Protein AF-A0AA39KWY5-F1 (afdb_monomer)

Structure (mmCIF, N/CA/C/O backbone):
data_AF-A0AA39KWY5-F1
#
_entry.id   AF-A0AA39KWY5-F1
#
loop_
_atom_site.group_PDB
_atom_site.id
_atom_site.type_symbol
_atom_site.label_atom_id
_atom_site.label_alt_id
_atom_site.label_comp_id
_atom_site.label_asym_id
_atom_site.label_entity_id
_atom_site.label_seq_id
_atom_site.pdbx_PDB_ins_code
_atom_site.Cartn_x
_atom_site.Cartn_y
_atom_site.Cartn_z
_atom_site.occupancy
_atom_site.B_iso_or_equiv
_atom_site.auth_seq_id
_atom_site.auth_comp_id
_atom_site.auth_asym_id
_atom_site.auth_atom_id
_atom_site.pdbx_PDB_model_num
ATOM 1 N N . MET A 1 1 ? 16.652 8.331 -12.426 1.00 42.66 1 MET A N 1
ATOM 2 C CA . MET A 1 1 ? 16.107 7.180 -13.161 1.00 42.66 1 MET A CA 1
ATOM 3 C C . MET A 1 1 ? 14.773 6.827 -12.517 1.00 42.66 1 MET A C 1
ATOM 5 O O . MET A 1 1 ? 14.751 6.110 -11.535 1.00 42.66 1 MET A O 1
ATOM 9 N N . ARG A 1 2 ? 13.655 7.392 -12.999 1.00 40.81 2 ARG A N 1
ATOM 10 C CA . ARG A 1 2 ? 12.300 6.932 -12.617 1.00 40.81 2 ARG A CA 1
ATOM 11 C C . ARG A 1 2 ? 11.872 5.740 -13.497 1.00 40.81 2 ARG A C 1
ATOM 13 O O . ARG A 1 2 ? 10.698 5.604 -13.830 1.00 40.81 2 ARG A O 1
ATOM 20 N N . LYS A 1 3 ? 12.828 4.919 -13.952 1.00 53.56 3 LYS A N 1
ATOM 21 C CA . LYS A 1 3 ? 12.510 3.684 -14.678 1.00 53.56 3 LYS A CA 1
ATOM 22 C C . LYS A 1 3 ? 12.178 2.618 -13.634 1.00 53.56 3 LYS A C 1
ATOM 24 O O . LYS A 1 3 ? 12.760 2.603 -12.554 1.00 53.56 3 LYS A O 1
ATOM 29 N N . ARG A 1 4 ? 11.130 1.850 -13.917 1.00 61.56 4 ARG A N 1
ATOM 30 C CA . ARG A 1 4 ? 10.446 0.979 -12.960 1.00 61.56 4 ARG A CA 1
ATOM 31 C C . ARG A 1 4 ? 11.350 -0.203 -12.602 1.00 61.56 4 ARG A C 1
ATOM 33 O O . ARG A 1 4 ? 11.742 -0.960 -13.478 1.00 61.56 4 ARG A O 1
ATOM 40 N N . VAL A 1 5 ? 11.694 -0.284 -11.325 1.00 64.62 5 VAL A N 1
ATOM 41 C CA . VAL A 1 5 ? 12.581 -1.270 -10.700 1.00 64.62 5 VAL A CA 1
ATOM 42 C C . VAL A 1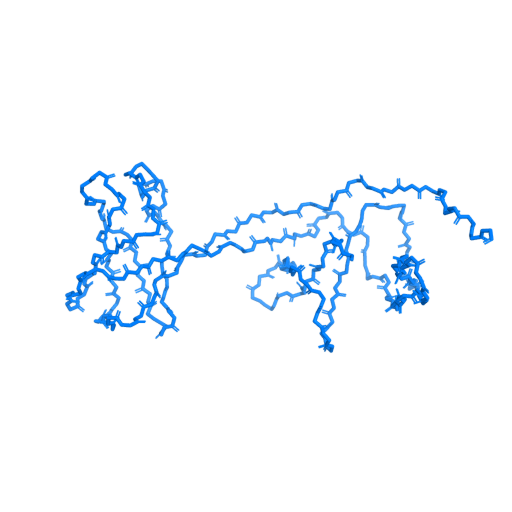 5 ? 11.687 -2.383 -10.151 1.00 64.62 5 VAL A C 1
ATOM 44 O O . VAL A 1 5 ? 10.671 -2.091 -9.517 1.00 64.62 5 VAL A O 1
ATOM 47 N N . PHE A 1 6 ? 12.006 -3.647 -10.419 1.00 73.88 6 PHE A N 1
ATOM 48 C CA . PHE A 1 6 ? 11.236 -4.787 -9.918 1.00 73.88 6 PHE A CA 1
ATOM 49 C C . PHE A 1 6 ? 12.093 -5.630 -8.979 1.00 73.88 6 PHE A C 1
ATOM 51 O O . PHE A 1 6 ? 13.305 -5.727 -9.143 1.00 73.88 6 PHE A O 1
ATOM 58 N N . LYS A 1 7 ? 11.460 -6.213 -7.970 1.00 63.53 7 LYS A N 1
ATOM 59 C CA . LYS A 1 7 ? 12.075 -7.170 -7.055 1.00 63.53 7 LYS A CA 1
ATOM 60 C C . LYS A 1 7 ? 11.341 -8.491 -7.173 1.00 63.53 7 LYS A C 1
ATOM 62 O O . LYS A 1 7 ? 10.115 -8.497 -7.276 1.00 63.53 7 LYS A O 1
ATOM 67 N N . GLU A 1 8 ? 12.083 -9.587 -7.152 1.00 61.94 8 GLU A N 1
ATOM 68 C CA . GLU A 1 8 ? 11.500 -10.904 -6.909 1.00 61.94 8 GLU A CA 1
ATOM 69 C C . GLU A 1 8 ? 10.831 -10.870 -5.527 1.00 61.94 8 GLU A C 1
ATOM 71 O O . GLU A 1 8 ? 11.375 -10.283 -4.589 1.00 61.94 8 GLU A O 1
ATOM 76 N N . SER A 1 9 ? 9.631 -11.428 -5.394 1.00 58.34 9 SER A N 1
ATOM 77 C CA . SER A 1 9 ? 9.007 -11.599 -4.082 1.00 58.34 9 SER A CA 1
ATOM 78 C C . SER A 1 9 ? 8.812 -13.072 -3.792 1.00 58.34 9 SER A C 1
ATOM 80 O O . SER A 1 9 ? 8.157 -13.750 -4.566 1.00 58.34 9 SER A O 1
ATOM 82 N N . GLU A 1 10 ? 9.297 -13.534 -2.642 1.00 55.72 10 GLU A N 1
ATOM 83 C CA . GLU A 1 10 ? 9.189 -14.937 -2.209 1.00 55.72 10 GLU A CA 1
ATOM 84 C C . GLU A 1 10 ? 7.739 -15.397 -1.980 1.00 55.72 10 GLU A C 1
ATOM 86 O O . GLU A 1 10 ? 7.440 -16.581 -2.030 1.00 55.72 10 GLU A O 1
ATOM 91 N N . HIS A 1 11 ? 6.826 -14.462 -1.703 1.00 54.53 11 HIS A N 1
ATOM 92 C CA . HIS A 1 11 ? 5.469 -14.773 -1.241 1.00 54.53 11 HIS A CA 1
ATOM 93 C C . HIS A 1 11 ? 4.402 -14.755 -2.343 1.00 54.53 11 HIS A C 1
ATOM 95 O O . HIS A 1 11 ? 3.259 -15.126 -2.087 1.00 54.53 11 HIS A O 1
ATOM 101 N N . ILE A 1 12 ? 4.720 -14.242 -3.533 1.00 62.09 12 ILE A N 1
ATOM 102 C CA . ILE A 1 12 ? 3.764 -14.094 -4.634 1.00 62.09 12 ILE A CA 1
ATOM 103 C C . ILE A 1 12 ? 4.444 -14.591 -5.899 1.00 62.09 12 ILE A C 1
ATOM 105 O O . ILE A 1 12 ? 5.555 -14.159 -6.189 1.00 62.09 12 ILE A O 1
ATOM 109 N N . GLU A 1 13 ? 3.757 -15.448 -6.657 1.00 64.25 13 GLU A N 1
ATOM 110 C CA . GLU A 1 13 ? 4.160 -15.869 -8.002 1.00 64.25 13 GLU A CA 1
ATOM 111 C C . GLU A 1 13 ? 4.191 -14.645 -8.936 1.00 64.25 13 GLU A C 1
ATOM 113 O O . GLU A 1 13 ? 3.213 -14.279 -9.591 1.00 64.25 13 GLU A O 1
ATOM 118 N N . GLY A 1 14 ? 5.305 -13.915 -8.912 1.00 73.12 14 GLY A N 1
ATOM 119 C CA . GLY A 1 14 ? 5.470 -12.659 -9.626 1.00 73.12 14 GLY A CA 1
ATOM 120 C C . GLY A 1 14 ? 6.520 -11.737 -9.012 1.00 73.12 14 GLY A C 1
ATOM 121 O O . GLY A 1 14 ? 7.112 -11.996 -7.967 1.00 73.12 14 GLY A O 1
ATOM 122 N N . ALA A 1 15 ? 6.747 -10.614 -9.688 1.00 82.94 15 ALA A N 1
ATOM 123 C CA . ALA A 1 15 ? 7.667 -9.579 -9.248 1.00 82.94 15 ALA A CA 1
ATOM 124 C C . ALA A 1 15 ? 6.916 -8.426 -8.568 1.00 82.94 15 ALA A C 1
ATOM 126 O O . ALA A 1 15 ? 5.949 -7.864 -9.098 1.00 82.94 15 ALA A O 1
ATOM 127 N N . MET A 1 16 ? 7.409 -8.007 -7.408 1.00 86.25 16 MET A N 1
ATOM 128 C CA . MET A 1 16 ? 6.942 -6.815 -6.720 1.00 86.25 16 MET A CA 1
ATOM 129 C C . MET A 1 16 ? 7.577 -5.562 -7.302 1.00 86.25 16 MET A C 1
ATOM 131 O O . MET A 1 16 ? 8.786 -5.449 -7.498 1.00 86.25 16 MET A O 1
ATOM 135 N N . TYR A 1 17 ? 6.743 -4.561 -7.536 1.00 87.50 17 TYR A N 1
ATOM 136 C CA . TYR A 1 17 ? 7.190 -3.245 -7.947 1.00 87.50 17 TYR A CA 1
ATOM 137 C C . TYR A 1 17 ? 7.965 -2.564 -6.817 1.00 87.50 17 TYR A C 1
ATOM 139 O O . TYR A 1 17 ? 7.399 -2.230 -5.771 1.00 87.50 17 TYR A O 1
ATOM 147 N N . ALA A 1 18 ? 9.231 -2.253 -7.069 1.00 85.88 18 ALA A N 1
ATOM 148 C CA . ALA A 1 18 ? 10.045 -1.429 -6.199 1.00 85.88 18 ALA A CA 1
ATOM 149 C C . ALA A 1 18 ? 10.082 0.013 -6.724 1.00 85.88 18 ALA A C 1
ATOM 151 O O . ALA A 1 18 ? 10.271 0.298 -7.908 1.00 85.88 18 ALA A O 1
ATOM 152 N N . ARG A 1 19 ? 9.862 0.973 -5.818 1.00 82.94 19 ARG A N 1
ATOM 153 C CA . ARG A 1 19 ? 9.856 2.398 -6.183 1.00 82.94 19 ARG A CA 1
ATOM 154 C C . ARG A 1 19 ? 11.266 2.923 -6.457 1.00 82.94 19 ARG A C 1
ATOM 156 O O . ARG A 1 19 ? 11.416 3.807 -7.297 1.00 82.94 19 ARG A O 1
ATOM 163 N N . PHE A 1 20 ? 12.257 2.386 -5.751 1.00 83.62 20 PHE A N 1
ATOM 164 C CA . PHE A 1 20 ? 13.641 2.837 -5.778 1.00 83.62 20 PHE A CA 1
ATOM 165 C C . PHE A 1 20 ? 14.590 1.645 -5.839 1.00 83.62 20 PHE A C 1
ATOM 167 O O . PHE A 1 20 ? 14.275 0.572 -5.319 1.00 83.62 20 PHE A O 1
ATOM 174 N N . PHE A 1 21 ? 15.744 1.869 -6.460 1.00 81.81 21 PHE A N 1
ATOM 175 C CA . PHE A 1 21 ? 16.879 0.963 -6.389 1.00 81.81 21 PHE A CA 1
ATOM 176 C C . PHE A 1 21 ? 17.517 1.109 -5.005 1.00 81.81 21 PHE A C 1
ATOM 178 O O . PHE A 1 21 ? 17.830 2.229 -4.602 1.00 81.81 21 PHE A O 1
ATOM 185 N N . GLN A 1 22 ? 17.622 0.006 -4.268 1.00 81.62 22 GLN A N 1
ATOM 186 C CA . GLN A 1 22 ? 18.268 -0.010 -2.958 1.00 81.62 22 GLN A CA 1
ATOM 187 C C . GLN A 1 22 ? 19.729 -0.426 -3.144 1.00 81.62 22 GLN A C 1
ATOM 189 O O . GLN A 1 22 ? 19.979 -1.345 -3.927 1.00 81.62 22 GLN A O 1
ATOM 194 N N . PRO A 1 23 ? 20.687 0.226 -2.463 1.00 77.69 23 PRO A N 1
ATOM 195 C CA . PRO A 1 23 ? 22.064 -0.244 -2.463 1.00 77.69 23 PRO A CA 1
ATOM 196 C C . PRO A 1 23 ? 22.097 -1.658 -1.866 1.00 77.69 23 PRO A C 1
ATOM 198 O O . PRO A 1 23 ? 21.487 -1.899 -0.827 1.00 77.69 23 PRO A O 1
ATOM 201 N N . ASN A 1 24 ? 22.783 -2.580 -2.543 1.00 79.88 24 ASN A N 1
ATOM 202 C CA . ASN A 1 24 ? 22.970 -3.990 -2.162 1.00 79.88 24 ASN A CA 1
ATOM 203 C C . ASN A 1 24 ? 21.767 -4.930 -2.343 1.00 79.88 24 ASN A C 1
ATOM 205 O O . ASN A 1 24 ? 21.820 -6.056 -1.859 1.00 79.88 24 ASN A O 1
ATOM 209 N N . ASP A 1 25 ? 20.715 -4.521 -3.056 1.00 81.81 25 ASP A N 1
ATOM 210 C CA . ASP A 1 25 ? 19.601 -5.422 -3.369 1.00 81.81 25 ASP A CA 1
ATOM 211 C C . ASP A 1 25 ? 19.567 -5.800 -4.856 1.00 81.81 25 ASP A C 1
ATOM 213 O O . ASP A 1 25 ? 19.727 -4.948 -5.739 1.00 81.81 25 ASP A O 1
ATOM 217 N N . ALA A 1 26 ? 19.327 -7.081 -5.133 1.00 79.50 26 ALA A N 1
ATOM 218 C CA . ALA A 1 26 ? 19.182 -7.588 -6.486 1.00 79.50 26 ALA A CA 1
ATOM 219 C C . ALA A 1 26 ? 17.829 -7.141 -7.050 1.00 79.50 26 ALA A C 1
ATOM 221 O O . ALA A 1 26 ? 16.751 -7.526 -6.598 1.00 79.50 26 ALA A O 1
ATOM 222 N N . VAL A 1 27 ? 17.889 -6.289 -8.066 1.00 82.19 27 VAL A N 1
ATOM 223 C CA . VAL A 1 27 ? 16.717 -5.734 -8.734 1.00 82.19 27 VAL A CA 1
ATOM 224 C C . VAL A 1 27 ? 16.711 -6.185 -10.178 1.00 82.19 27 VAL A C 1
ATOM 226 O O . VAL A 1 27 ? 17.714 -6.063 -10.880 1.00 82.19 27 VAL A O 1
ATOM 229 N N . VAL A 1 28 ? 15.536 -6.583 -10.651 1.00 84.81 28 VAL A N 1
ATOM 230 C CA . VAL A 1 28 ? 15.284 -6.865 -12.058 1.00 84.81 28 VAL A CA 1
ATOM 231 C C . VAL A 1 28 ? 14.592 -5.652 -12.685 1.00 84.81 28 VAL A C 1
ATOM 233 O O . VAL A 1 28 ? 13.426 -5.385 -12.390 1.00 84.81 28 VAL A O 1
ATOM 236 N N . PRO A 1 29 ? 15.263 -4.858 -13.532 1.00 82.88 29 PRO A N 1
ATOM 237 C CA . PRO A 1 29 ? 14.570 -3.884 -14.360 1.00 82.88 29 PRO A CA 1
ATOM 238 C C . PRO A 1 29 ? 13.831 -4.607 -15.490 1.00 82.88 29 PRO A C 1
ATOM 240 O O . PRO A 1 29 ? 14.279 -5.637 -15.984 1.00 82.88 29 PRO A O 1
ATOM 243 N N . GLY A 1 30 ? 12.716 -4.050 -15.951 1.00 83.62 30 GLY A N 1
ATOM 244 C CA . GLY A 1 30 ? 12.048 -4.558 -17.149 1.00 83.62 30 GLY A CA 1
ATOM 245 C C . GLY A 1 30 ? 11.550 -3.432 -18.036 1.00 83.62 30 GLY A C 1
ATOM 246 O O . GLY A 1 30 ? 11.131 -2.361 -17.582 1.00 83.62 30 GLY A O 1
ATOM 247 N N . MET A 1 31 ? 11.649 -3.690 -19.331 1.00 85.94 31 MET A N 1
ATOM 248 C CA . MET A 1 31 ? 11.446 -2.738 -20.408 1.00 85.94 31 MET A CA 1
ATOM 249 C C . MET A 1 31 ? 10.782 -3.461 -21.578 1.00 85.94 31 MET A C 1
ATOM 251 O O . MET A 1 31 ? 10.912 -4.672 -21.716 1.00 85.94 31 MET A O 1
ATOM 255 N N . LYS A 1 32 ? 10.068 -2.712 -22.418 1.00 88.94 32 LYS A N 1
ATOM 256 C CA . LYS A 1 32 ? 9.649 -3.197 -23.734 1.00 88.94 32 LYS A CA 1
ATOM 257 C C . LYS A 1 32 ? 10.784 -2.899 -24.710 1.00 88.94 32 LYS A C 1
ATOM 259 O O . LYS A 1 32 ? 11.130 -1.731 -24.863 1.00 88.94 32 LYS A O 1
ATOM 264 N N . ALA A 1 33 ? 11.389 -3.932 -25.277 1.00 88.12 33 ALA A N 1
ATOM 265 C CA . ALA A 1 33 ? 12.562 -3.845 -26.142 1.00 88.12 33 ALA A CA 1
ATOM 266 C C . ALA A 1 33 ? 12.556 -5.020 -27.135 1.00 88.12 33 ALA A C 1
ATOM 268 O O . ALA A 1 33 ? 11.818 -5.983 -26.899 1.00 88.12 33 ALA A O 1
ATOM 269 N N . PRO A 1 34 ? 13.364 -4.968 -28.209 1.00 90.06 34 PRO A N 1
ATOM 270 C CA . PRO A 1 34 ? 13.615 -6.131 -29.053 1.00 90.06 34 PRO A CA 1
ATOM 271 C C . PRO A 1 34 ? 14.090 -7.330 -28.226 1.00 90.06 34 PRO A C 1
ATOM 273 O O . PRO A 1 34 ? 14.792 -7.167 -27.226 1.00 90.06 34 PRO A O 1
ATOM 276 N N . ILE A 1 35 ? 13.684 -8.531 -28.634 1.00 90.88 35 ILE A N 1
ATOM 277 C CA . ILE A 1 35 ? 14.021 -9.763 -27.920 1.00 90.88 35 ILE A CA 1
ATOM 278 C C . ILE A 1 35 ? 15.529 -10.035 -27.991 1.00 90.88 35 ILE A C 1
ATOM 280 O O . ILE A 1 35 ? 16.165 -9.846 -29.024 1.00 90.88 35 ILE A O 1
ATOM 284 N N . THR A 1 36 ? 16.118 -10.462 -26.876 1.00 89.62 36 THR A N 1
ATOM 285 C CA . THR A 1 36 ? 17.523 -10.878 -26.792 1.00 89.62 36 THR A CA 1
ATOM 286 C C . THR A 1 36 ? 17.590 -12.144 -25.954 1.00 89.62 36 THR A C 1
ATOM 288 O O . THR A 1 36 ? 16.998 -12.198 -24.875 1.00 89.62 36 THR A O 1
ATOM 291 N N . PHE A 1 37 ? 18.283 -13.166 -26.452 1.00 90.38 37 PHE A N 1
ATOM 292 C CA . PHE A 1 37 ? 18.371 -14.462 -25.786 1.00 90.38 37 PHE A CA 1
ATOM 293 C C . PHE A 1 37 ? 19.469 -14.455 -24.701 1.00 90.38 37 PHE A C 1
ATOM 295 O O . PHE A 1 37 ? 20.567 -13.953 -24.953 1.00 90.38 37 PHE A O 1
ATOM 302 N N . PRO A 1 38 ? 19.200 -14.974 -23.487 1.00 89.75 38 PRO A N 1
ATOM 303 C CA . PRO A 1 38 ? 20.229 -15.206 -22.470 1.00 89.75 38 PRO A CA 1
ATOM 304 C C . PRO A 1 38 ? 21.273 -16.248 -22.929 1.00 89.75 38 PRO A C 1
ATOM 306 O O . PRO A 1 38 ? 20.900 -17.174 -23.648 1.00 89.75 38 PRO A O 1
ATOM 309 N N . PRO A 1 39 ? 22.547 -16.170 -22.485 1.00 89.94 39 PRO A N 1
ATOM 310 C CA . PRO A 1 39 ? 23.112 -15.1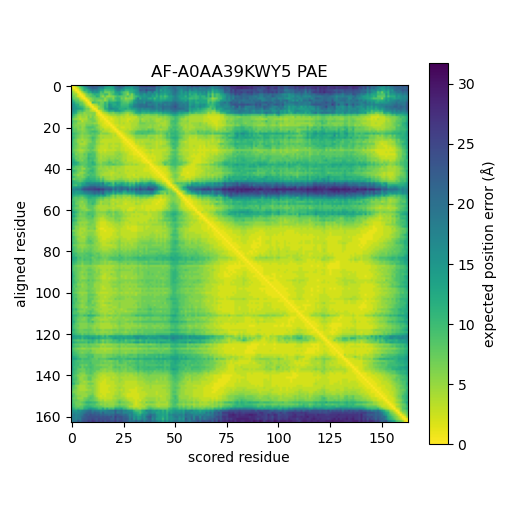81 -21.566 1.00 89.94 39 PRO A CA 1
ATOM 311 C C . PRO A 1 39 ? 23.574 -13.906 -22.292 1.00 89.94 39 PRO A C 1
ATOM 313 O O . PRO A 1 39 ? 24.469 -13.935 -23.131 1.00 89.94 39 PRO A O 1
ATOM 316 N N . CYS A 1 40 ? 23.018 -12.752 -21.915 1.00 88.38 40 CYS A N 1
ATOM 317 C CA . CYS A 1 40 ? 23.421 -11.450 -22.451 1.00 88.38 40 CYS A CA 1
ATOM 318 C C . CYS A 1 40 ? 23.646 -10.451 -21.307 1.00 88.38 40 CYS A C 1
ATOM 320 O O . CYS A 1 40 ? 22.803 -10.329 -20.414 1.00 88.38 40 CYS A O 1
ATOM 322 N N . ARG A 1 41 ? 24.782 -9.739 -21.319 1.00 89.19 41 ARG A N 1
ATOM 323 C CA . ARG A 1 41 ? 25.072 -8.660 -20.362 1.00 89.19 41 ARG A CA 1
ATOM 324 C C . ARG A 1 41 ? 24.532 -7.339 -20.897 1.00 89.19 41 ARG A C 1
ATOM 326 O O . ARG A 1 41 ? 24.790 -6.980 -22.040 1.00 89.19 41 ARG A O 1
ATOM 333 N N . VAL A 1 42 ? 23.827 -6.596 -20.053 1.00 86.06 42 VAL A N 1
ATOM 334 C CA . VAL A 1 42 ? 23.229 -5.301 -20.385 1.00 86.06 42 VAL A CA 1
ATOM 335 C C . VAL A 1 42 ? 23.775 -4.240 -19.445 1.00 86.06 42 VAL A C 1
ATOM 337 O O . VAL A 1 42 ? 23.768 -4.404 -18.225 1.00 86.06 42 VAL A O 1
ATOM 340 N N . MET A 1 43 ? 24.213 -3.123 -20.017 1.00 87.00 43 MET A N 1
ATOM 341 C CA . MET A 1 43 ? 24.618 -1.947 -19.261 1.00 87.00 43 MET A CA 1
ATOM 342 C C . MET A 1 43 ? 23.468 -0.940 -19.220 1.00 87.00 43 MET A C 1
ATOM 344 O O . MET A 1 43 ? 22.967 -0.500 -20.252 1.00 87.00 43 MET A O 1
ATOM 348 N N . CYS A 1 44 ? 23.052 -0.556 -18.018 1.00 83.50 44 CYS A N 1
ATOM 349 C CA . CYS A 1 44 ? 22.062 0.492 -17.814 1.00 83.50 44 CYS A CA 1
ATOM 350 C C . CYS A 1 44 ? 22.758 1.764 -17.338 1.00 83.50 44 CYS A C 1
ATOM 352 O O . CYS A 1 44 ? 23.230 1.814 -16.204 1.00 83.50 44 CYS A O 1
ATOM 354 N N . CYS A 1 45 ? 22.761 2.805 -18.168 1.00 82.31 45 CYS A N 1
ATOM 355 C CA . CYS A 1 45 ? 23.362 4.094 -17.840 1.00 82.31 45 CYS A CA 1
ATOM 356 C C . CYS A 1 45 ? 22.301 5.187 -17.643 1.00 82.31 45 CYS A C 1
ATOM 358 O O . CYS A 1 45 ? 21.266 5.222 -18.317 1.00 82.31 45 CYS A O 1
ATOM 360 N N . LYS A 1 46 ? 22.554 6.106 -16.709 1.00 79.75 46 LYS A N 1
ATOM 361 C CA . LYS A 1 46 ? 21.738 7.304 -16.486 1.00 79.75 46 LYS A CA 1
ATOM 362 C C . LYS A 1 46 ? 22.551 8.541 -16.870 1.00 79.75 46 LYS A C 1
ATOM 364 O O . LYS A 1 46 ? 23.542 8.837 -16.212 1.00 79.75 46 LYS A O 1
ATOM 369 N N . LYS A 1 47 ? 22.078 9.301 -17.867 1.00 71.56 47 LYS A N 1
ATOM 370 C CA . LYS A 1 47 ? 22.652 10.610 -18.224 1.00 71.56 47 LYS A CA 1
ATOM 371 C C . LYS A 1 47 ? 22.599 11.557 -17.015 1.00 71.56 47 LYS A C 1
ATOM 373 O O . LYS A 1 47 ? 21.556 11.678 -16.361 1.00 71.56 47 LYS A O 1
ATOM 378 N N . GLN A 1 48 ? 23.722 12.199 -16.723 1.00 74.25 48 GLN A N 1
ATOM 379 C CA . GLN A 1 48 ? 23.875 13.230 -15.698 1.00 74.25 48 GLN A CA 1
ATOM 380 C C . GLN A 1 48 ? 24.486 14.455 -16.384 1.00 74.25 48 GLN A C 1
ATOM 382 O O . GLN A 1 48 ? 25.332 14.302 -17.257 1.00 74.25 48 GLN A O 1
ATOM 387 N N . ASN A 1 49 ? 24.018 15.655 -16.040 1.00 61.00 49 ASN A N 1
ATOM 388 C CA . ASN A 1 49 ? 24.297 16.848 -16.846 1.00 61.00 49 ASN A CA 1
ATOM 389 C C . ASN A 1 49 ? 25.691 17.461 -16.624 1.00 61.00 49 ASN A C 1
ATOM 391 O O . ASN A 1 49 ? 26.103 18.247 -17.462 1.00 61.00 49 ASN A O 1
ATOM 395 N N . TYR A 1 50 ? 26.399 17.142 -15.529 1.00 57.28 50 TYR A N 1
ATOM 396 C CA . TYR A 1 50 ? 27.558 17.953 -15.117 1.00 57.28 50 TYR A CA 1
ATOM 397 C C . TYR A 1 50 ? 28.825 17.216 -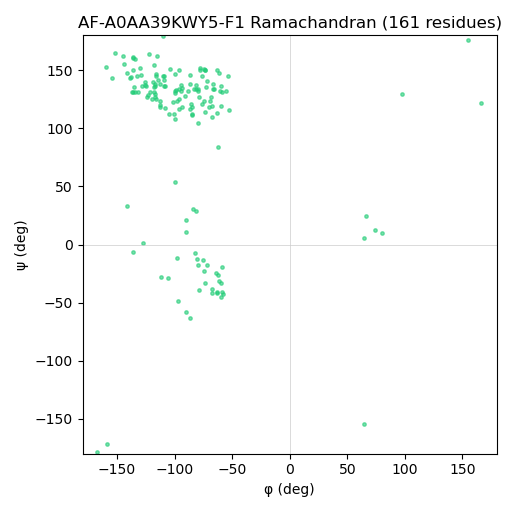14.684 1.00 57.28 50 TYR A C 1
ATOM 399 O O . TYR A 1 50 ? 29.806 17.906 -14.478 1.00 57.28 50 TYR A O 1
ATOM 407 N N . CYS A 1 51 ? 28.834 15.884 -14.556 1.00 51.84 51 CYS A N 1
ATOM 408 C CA . CYS A 1 51 ? 30.033 15.024 -14.488 1.00 51.84 51 CYS A CA 1
ATOM 409 C C . CYS A 1 51 ? 29.615 13.632 -13.994 1.00 51.84 51 CYS A C 1
ATOM 411 O O . CYS A 1 51 ? 29.060 13.496 -12.904 1.00 51.84 51 CYS A O 1
ATOM 413 N N . GLY A 1 52 ? 29.894 12.608 -14.800 1.00 55.62 52 GLY A N 1
ATOM 414 C CA . GLY A 1 52 ? 29.693 11.199 -14.460 1.00 55.62 52 GLY A CA 1
ATOM 415 C C . GLY A 1 52 ? 28.395 10.602 -15.001 1.00 55.62 52 GLY A C 1
ATOM 416 O O . GLY A 1 52 ? 27.307 11.132 -14.808 1.00 55.62 52 GLY A O 1
ATOM 417 N N . VAL A 1 53 ? 28.502 9.455 -15.670 1.00 66.44 53 VAL A N 1
ATOM 418 C CA . VAL A 1 53 ? 27.352 8.621 -16.027 1.00 66.44 53 VAL A CA 1
ATOM 419 C C . VAL A 1 53 ? 27.304 7.479 -15.020 1.00 66.44 53 VAL A C 1
ATOM 421 O O . VAL A 1 53 ? 28.185 6.626 -14.997 1.00 66.44 53 VAL A O 1
ATOM 424 N N . GLY A 1 54 ? 26.276 7.453 -14.171 1.00 71.88 54 GLY A N 1
ATOM 425 C CA . GLY A 1 54 ? 26.029 6.287 -13.326 1.00 71.88 54 GLY A CA 1
ATOM 426 C C . GLY A 1 54 ? 25.605 5.111 -14.204 1.00 71.88 54 GLY A C 1
ATOM 427 O O . GLY A 1 54 ? 24.505 5.147 -14.765 1.00 71.88 54 GLY A O 1
ATOM 428 N N . CYS A 1 55 ? 26.467 4.101 -14.331 1.00 76.25 55 CYS A N 1
ATOM 429 C CA . CYS A 1 55 ? 26.210 2.879 -15.089 1.00 76.25 55 CYS A CA 1
ATOM 430 C C . CYS A 1 55 ? 26.222 1.662 -14.162 1.00 76.25 55 CYS A C 1
ATOM 432 O O . CYS A 1 55 ? 27.077 1.542 -13.289 1.00 76.25 55 CYS A O 1
ATOM 434 N N . GLN A 1 56 ? 25.270 0.758 -14.372 1.00 81.44 56 GLN A N 1
ATOM 435 C CA . GLN A 1 56 ? 25.156 -0.499 -13.641 1.00 81.44 56 GLN A CA 1
ATOM 436 C C . GLN A 1 56 ? 25.048 -1.654 -14.639 1.00 81.44 56 GLN A C 1
ATOM 438 O O . GLN A 1 56 ? 24.304 -1.569 -15.623 1.00 81.44 56 GLN A O 1
ATOM 443 N N . TRP A 1 57 ? 25.779 -2.732 -14.371 1.00 85.88 57 TRP A N 1
ATOM 444 C CA . TRP A 1 57 ? 25.735 -3.963 -15.154 1.00 85.88 57 TRP A CA 1
ATOM 445 C C . TRP A 1 57 ? 24.616 -4.883 -14.667 1.00 85.88 57 TRP A C 1
ATOM 447 O O . TRP A 1 57 ? 24.419 -5.054 -13.464 1.00 85.88 57 TRP A O 1
ATOM 457 N N . TYR A 1 58 ? 23.906 -5.492 -15.612 1.00 85.94 58 TYR A N 1
ATOM 458 C CA . TYR A 1 58 ? 22.851 -6.475 -15.386 1.00 85.94 58 TYR A CA 1
ATOM 459 C C . TYR A 1 58 ? 23.000 -7.642 -16.368 1.00 85.94 58 TYR A C 1
ATOM 461 O O . TYR A 1 58 ? 23.630 -7.504 -17.415 1.00 85.94 58 TYR A O 1
ATOM 469 N N . ASN A 1 59 ? 22.373 -8.775 -16.057 1.00 88.12 59 ASN A N 1
ATOM 470 C CA . ASN A 1 59 ? 22.236 -9.908 -16.973 1.00 88.12 59 ASN A CA 1
ATOM 471 C C . ASN A 1 59 ? 20.773 -10.029 -17.421 1.00 88.12 59 ASN A C 1
ATOM 473 O O . ASN A 1 59 ? 19.861 -9.827 -16.614 1.00 88.12 59 ASN A O 1
ATOM 477 N N . VAL A 1 60 ? 20.539 -10.364 -18.691 1.00 88.25 60 VAL A N 1
ATOM 478 C CA . VAL A 1 60 ? 19.201 -10.714 -19.189 1.00 88.25 60 VAL A CA 1
ATOM 479 C C . VAL A 1 60 ? 18.795 -12.058 -18.590 1.00 88.25 60 VAL A C 1
ATOM 481 O O . VAL A 1 60 ? 19.512 -13.041 -18.751 1.00 88.25 60 VAL A O 1
ATOM 484 N N . LEU A 1 61 ? 17.652 -12.087 -17.899 1.00 85.38 61 LEU A N 1
ATOM 485 C CA . LEU A 1 61 ? 17.109 -13.301 -17.282 1.00 85.38 61 LEU A CA 1
ATOM 486 C C . LEU A 1 61 ? 16.247 -14.097 -18.266 1.00 85.38 61 LEU A C 1
ATOM 488 O O . LEU A 1 61 ? 16.571 -15.226 -18.601 1.00 85.38 61 LEU A O 1
ATOM 492 N N . SER A 1 62 ? 15.147 -13.498 -18.723 1.00 85.31 62 SER A N 1
ATOM 493 C CA . SER A 1 62 ? 14.218 -14.084 -19.689 1.00 85.31 62 SER A CA 1
ATOM 494 C C . SER A 1 62 ? 13.392 -12.978 -20.350 1.00 85.31 62 SER A C 1
ATOM 496 O O . S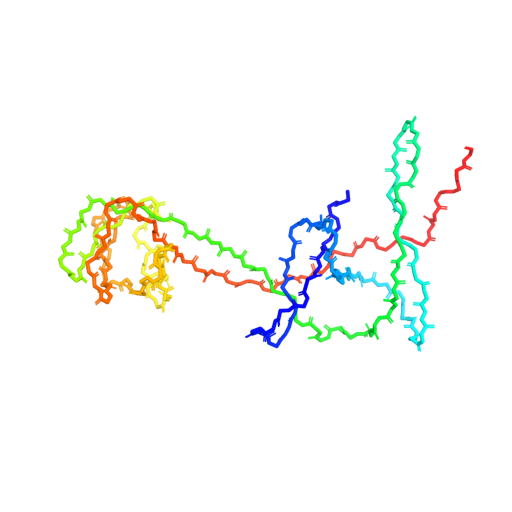ER A 1 62 ? 13.174 -11.917 -19.752 1.00 85.31 62 SER A O 1
ATOM 498 N N . ALA A 1 63 ? 12.931 -13.224 -21.575 1.00 85.19 63 ALA A N 1
ATOM 499 C CA . ALA A 1 63 ? 12.120 -12.308 -22.372 1.00 85.19 63 ALA A CA 1
ATOM 500 C C . ALA A 1 63 ? 10.623 -12.670 -22.307 1.00 85.19 63 ALA A C 1
ATOM 502 O O . ALA A 1 63 ? 9.968 -12.831 -23.334 1.00 85.19 63 ALA A O 1
ATOM 503 N N . ASP A 1 64 ? 10.072 -12.779 -21.092 1.00 85.62 64 ASP A N 1
ATOM 504 C CA . ASP A 1 64 ? 8.692 -13.232 -20.878 1.00 85.62 64 ASP A CA 1
ATOM 505 C C . ASP A 1 64 ? 7.696 -12.067 -20.718 1.00 85.62 64 ASP A C 1
ATOM 507 O O . ASP A 1 64 ? 7.741 -11.345 -19.712 1.00 85.62 64 ASP A O 1
ATOM 511 N N . PRO A 1 65 ? 6.714 -11.897 -21.628 1.00 85.75 65 PRO A N 1
ATOM 512 C CA . PRO A 1 65 ? 5.656 -10.893 -21.470 1.00 85.75 65 PRO A CA 1
ATOM 513 C C . PRO A 1 65 ? 4.638 -11.267 -20.377 1.00 85.75 65 PRO A C 1
ATOM 515 O O . PRO A 1 65 ? 3.905 -10.404 -19.881 1.00 85.75 65 PRO A O 1
ATOM 518 N N . ASN A 1 66 ? 4.602 -12.542 -19.980 1.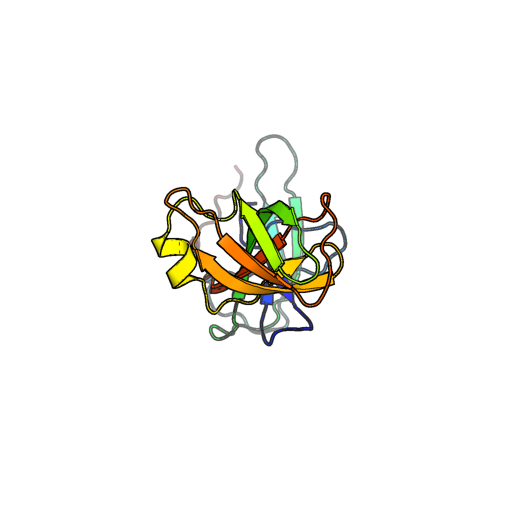00 86.44 66 ASN A N 1
ATOM 519 C CA . ASN A 1 66 ? 3.648 -13.078 -19.010 1.00 86.44 66 ASN A CA 1
ATOM 520 C C . ASN A 1 66 ? 4.034 -12.791 -17.553 1.00 86.44 66 ASN A C 1
ATOM 522 O O . ASN A 1 66 ? 3.187 -12.926 -16.669 1.00 86.44 66 ASN A O 1
ATOM 526 N N . ARG A 1 67 ? 5.268 -12.336 -17.286 1.00 84.31 67 ARG A N 1
ATOM 527 C CA . ARG A 1 67 ? 5.727 -12.052 -15.921 1.00 84.31 67 ARG A CA 1
ATOM 528 C C . ARG A 1 67 ? 4.844 -10.988 -15.262 1.00 84.31 67 ARG A C 1
ATOM 530 O O . ARG A 1 67 ? 4.742 -9.845 -15.721 1.00 84.31 67 ARG A O 1
ATOM 537 N N . LEU A 1 68 ? 4.200 -11.361 -14.157 1.00 87.38 68 LEU A N 1
ATOM 538 C CA . LEU A 1 68 ? 3.334 -10.464 -13.404 1.00 87.38 68 LEU A CA 1
ATOM 539 C C . LEU A 1 68 ? 4.172 -9.488 -12.586 1.00 87.38 68 LEU A C 1
ATOM 541 O O . LEU A 1 68 ? 4.945 -9.881 -11.720 1.00 87.38 68 LEU A O 1
ATOM 545 N N . VAL A 1 69 ? 3.981 -8.197 -12.845 1.00 87.88 69 VAL A N 1
ATOM 546 C CA . VAL A 1 69 ? 4.548 -7.117 -12.039 1.00 87.88 69 VAL A CA 1
ATOM 547 C C . VAL A 1 69 ? 3.425 -6.457 -11.255 1.00 87.88 69 VAL A C 1
ATOM 549 O O . VAL A 1 69 ? 2.514 -5.861 -11.841 1.00 87.88 69 VAL A O 1
ATOM 552 N N . ILE A 1 70 ? 3.498 -6.523 -9.928 1.00 91.44 70 ILE A N 1
ATOM 553 C CA . ILE A 1 70 ? 2.439 -6.049 -9.034 1.00 91.44 70 ILE A CA 1
ATOM 554 C C . ILE A 1 70 ? 2.958 -4.909 -8.163 1.00 91.44 70 ILE A C 1
ATOM 556 O O . ILE A 1 70 ? 3.987 -5.008 -7.503 1.00 91.44 70 ILE A O 1
ATOM 560 N N . LYS A 1 71 ? 2.214 -3.804 -8.119 1.00 91.19 71 LY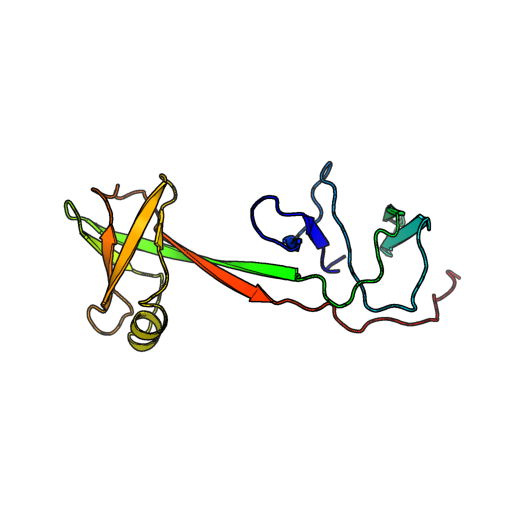S A N 1
ATOM 561 C CA . LYS A 1 71 ? 2.474 -2.683 -7.218 1.00 91.19 71 LYS A CA 1
ATOM 562 C C . LYS A 1 71 ? 1.539 -2.723 -6.023 1.00 91.19 71 LYS A C 1
ATOM 564 O O . LYS A 1 71 ? 0.324 -2.646 -6.190 1.00 91.19 71 LYS A O 1
ATOM 569 N N . ARG A 1 72 ? 2.133 -2.756 -4.828 1.00 92.81 72 ARG A N 1
ATOM 570 C CA . ARG A 1 72 ? 1.433 -2.577 -3.554 1.00 92.81 72 ARG A CA 1
ATOM 571 C C . ARG A 1 72 ? 1.183 -1.092 -3.278 1.00 92.81 72 ARG A C 1
ATOM 573 O O . ARG A 1 72 ? 2.094 -0.266 -3.381 1.00 92.81 72 ARG A O 1
ATOM 580 N N . ILE A 1 73 ? -0.046 -0.765 -2.907 1.00 94.12 73 ILE A N 1
ATOM 581 C CA . ILE A 1 73 ? -0.483 0.522 -2.366 1.00 94.12 73 ILE A CA 1
ATOM 582 C C . ILE A 1 73 ? -0.992 0.239 -0.955 1.00 94.12 73 ILE A C 1
ATOM 584 O O . ILE A 1 73 ? -1.744 -0.708 -0.758 1.00 94.12 73 ILE A O 1
ATOM 588 N N . ILE A 1 74 ? -0.551 1.025 0.023 1.00 95.19 74 ILE A N 1
ATOM 589 C CA . ILE A 1 74 ? -0.959 0.861 1.419 1.00 95.19 74 ILE A CA 1
ATOM 590 C C . ILE A 1 74 ? -1.787 2.082 1.796 1.00 95.19 74 ILE A C 1
ATOM 592 O O . ILE A 1 74 ? -1.279 3.199 1.706 1.00 95.19 74 ILE A O 1
ATOM 596 N N . LEU A 1 75 ? -3.042 1.869 2.184 1.00 96.44 75 LEU A N 1
ATOM 597 C CA . LEU A 1 75 ? -3.878 2.910 2.780 1.00 96.44 75 LEU A CA 1
ATOM 598 C C . LEU A 1 75 ? -3.761 2.824 4.298 1.00 96.44 75 LEU A C 1
ATOM 600 O O . LEU A 1 75 ? -3.807 1.730 4.859 1.00 96.44 75 LEU A O 1
ATOM 604 N N . SER A 1 76 ? -3.591 3.969 4.950 1.00 96.81 76 SER A N 1
ATOM 605 C CA . SER A 1 76 ? -3.398 4.070 6.395 1.00 96.81 76 SER A CA 1
ATOM 606 C C . SER A 1 76 ? -4.586 4.751 7.055 1.00 96.81 76 SER A C 1
ATOM 608 O O . SER A 1 76 ? -5.066 5.766 6.564 1.00 96.81 76 SER A O 1
ATOM 610 N N . GLY A 1 77 ? -5.013 4.223 8.195 1.00 96.38 77 GLY A N 1
ATOM 611 C CA . GLY A 1 77 ? -6.045 4.796 9.046 1.00 96.38 77 GLY A CA 1
ATOM 612 C C . GLY A 1 77 ? -5.589 4.867 10.494 1.00 96.38 77 GLY A C 1
ATOM 613 O O . GLY A 1 77 ? -4.786 4.048 10.951 1.00 96.38 77 GLY A O 1
ATOM 614 N N . HIS A 1 78 ? -6.134 5.837 11.220 1.00 95.31 78 HIS A N 1
ATOM 615 C CA . HIS A 1 78 ? -5.846 6.039 12.634 1.00 95.31 78 HIS A CA 1
ATOM 616 C C . HIS A 1 78 ? -7.057 5.635 13.484 1.00 95.31 78 HIS A C 1
ATOM 618 O O . HIS A 1 78 ? -8.186 6.007 13.140 1.00 95.31 78 HIS A O 1
ATOM 624 N N . PRO A 1 79 ? -6.873 4.913 14.601 1.00 96.06 79 PRO A N 1
ATOM 625 C CA . PRO A 1 79 ? -7.964 4.619 15.517 1.00 96.06 79 PRO A CA 1
ATOM 626 C C . PRO A 1 79 ? -8.477 5.900 16.183 1.00 96.06 79 PRO A C 1
ATOM 628 O O . PRO A 1 79 ? -7.705 6.735 16.645 1.00 96.06 79 PRO A O 1
ATOM 631 N N . LEU A 1 80 ? -9.794 6.065 16.215 1.00 94.69 80 LEU A N 1
ATOM 632 C CA . LEU A 1 80 ? -10.479 7.136 16.935 1.00 94.69 80 LEU A CA 1
ATOM 633 C C . LEU A 1 80 ? -10.970 6.641 18.299 1.00 94.69 80 LEU A C 1
ATOM 635 O O . LEU A 1 80 ? -10.728 7.276 19.317 1.00 94.69 80 LEU A O 1
ATOM 639 N N . LYS A 1 81 ? -11.643 5.485 18.317 1.00 94.62 81 LYS A N 1
ATOM 640 C CA . LYS A 1 81 ? -12.178 4.857 19.531 1.00 94.62 81 LYS A CA 1
ATOM 641 C C . LYS A 1 81 ? -11.876 3.368 19.509 1.00 94.62 81 LYS A C 1
ATOM 643 O O . LYS A 1 81 ? -12.147 2.703 18.509 1.00 94.62 81 LYS A O 1
ATOM 648 N N . VAL A 1 82 ? -11.343 2.844 20.606 1.00 95.88 82 VAL A N 1
ATOM 649 C CA . VAL A 1 82 ? -10.937 1.440 20.715 1.00 95.88 82 VAL A CA 1
ATOM 650 C C . VAL A 1 82 ? -11.781 0.727 21.764 1.00 95.88 82 VAL A C 1
ATOM 652 O O . VAL A 1 82 ? -11.814 1.133 22.920 1.00 95.88 82 VAL A O 1
ATOM 655 N N . ASN A 1 83 ? -12.417 -0.372 21.362 1.00 93.69 83 ASN A N 1
ATOM 656 C CA . ASN A 1 83 ? -13.057 -1.335 22.256 1.00 93.69 83 ASN A CA 1
ATOM 657 C C . ASN A 1 83 ? -12.251 -2.652 22.258 1.00 93.69 83 ASN A C 1
ATOM 659 O O . ASN A 1 83 ? -11.280 -2.807 21.518 1.00 93.69 83 ASN A O 1
ATOM 663 N N . LYS A 1 84 ? -12.686 -3.649 23.044 1.00 92.00 84 LYS A N 1
ATOM 664 C CA . LYS A 1 84 ? -11.978 -4.938 23.193 1.00 92.00 84 LYS A CA 1
ATOM 665 C C . LYS A 1 84 ? -11.763 -5.703 21.874 1.00 92.00 84 LYS A C 1
ATOM 667 O O . LYS A 1 84 ? -10.689 -6.252 21.671 1.00 92.00 84 LYS A O 1
ATOM 672 N N . ARG A 1 85 ? -12.773 -5.759 20.994 1.00 91.88 85 ARG A N 1
ATOM 673 C CA . ARG A 1 85 ? -12.731 -6.487 19.699 1.00 91.88 85 ARG A CA 1
ATOM 674 C C . ARG A 1 85 ? -13.121 -5.638 18.485 1.00 91.88 85 ARG A C 1
ATOM 676 O O . ARG A 1 85 ? -13.187 -6.131 17.364 1.00 91.88 85 ARG A O 1
ATOM 683 N N . SER A 1 86 ? -13.425 -4.361 18.698 1.00 95.06 86 SER A N 1
ATOM 684 C CA . SER A 1 86 ? -13.829 -3.451 17.627 1.00 95.06 86 SER A CA 1
ATOM 685 C C . SER A 1 86 ? -13.165 -2.099 17.795 1.00 95.06 86 SER A C 1
ATOM 687 O O . SER A 1 86 ? -13.066 -1.611 18.918 1.00 95.06 86 SER A O 1
ATOM 689 N N . ALA A 1 87 ? -12.801 -1.455 16.698 1.00 96.62 87 ALA A N 1
ATOM 690 C CA . ALA A 1 87 ? -12.269 -0.101 16.709 1.00 96.62 87 ALA A CA 1
ATOM 691 C C . ALA A 1 87 ? -12.971 0.753 15.654 1.00 96.62 87 ALA A C 1
ATOM 693 O O . ALA A 1 87 ? -13.329 0.263 14.584 1.00 96.62 87 ALA A O 1
ATOM 694 N N . VAL A 1 88 ? -13.168 2.030 15.966 1.00 96.19 88 VAL A N 1
ATOM 695 C CA . VAL A 1 88 ? -13.581 3.043 14.996 1.00 96.19 88 VAL A CA 1
ATOM 696 C C . VAL A 1 88 ? -12.324 3.671 14.418 1.00 96.19 88 VAL A C 1
ATOM 698 O O . VAL A 1 88 ? -11.459 4.109 15.174 1.00 96.19 88 VAL A O 1
ATOM 701 N N . ILE A 1 89 ? -12.221 3.710 13.096 1.00 96.56 89 ILE A N 1
ATOM 702 C CA . ILE A 1 89 ? -11.063 4.203 12.349 1.00 96.56 89 ILE A CA 1
ATOM 703 C C . ILE A 1 89 ? -11.467 5.459 11.585 1.00 96.56 89 ILE A C 1
ATOM 705 O O . ILE A 1 89 ? -12.563 5.522 11.025 1.00 96.56 89 ILE A O 1
ATOM 709 N N . ARG A 1 90 ? -10.553 6.429 11.530 1.00 95.50 90 ARG A N 1
ATOM 710 C CA . ARG A 1 90 ? -10.661 7.653 10.732 1.00 95.50 90 ARG A CA 1
ATOM 711 C C . ARG A 1 90 ? -9.486 7.801 9.764 1.00 95.50 90 ARG A C 1
ATOM 713 O O . ARG A 1 90 ? -8.453 7.149 9.928 1.00 95.50 90 ARG A O 1
ATOM 720 N N . PHE A 1 91 ? -9.651 8.685 8.781 1.00 95.88 91 PHE A N 1
ATOM 721 C CA . PHE A 1 91 ? -8.637 9.091 7.795 1.00 95.88 91 PHE A CA 1
ATOM 722 C C . PHE A 1 91 ? -8.140 8.004 6.831 1.00 95.88 91 PHE A C 1
ATOM 724 O O . PHE A 1 91 ? -7.253 8.282 6.033 1.00 95.88 91 PHE A O 1
ATOM 731 N N . MET A 1 92 ? -8.714 6.794 6.857 1.00 96.19 92 MET A N 1
ATOM 732 C CA . MET A 1 92 ? -8.451 5.805 5.803 1.00 96.19 92 MET A CA 1
ATOM 733 C C . MET A 1 92 ? -9.266 6.100 4.538 1.00 96.19 92 MET A C 1
ATOM 735 O O . MET A 1 92 ? -8.753 5.967 3.432 1.00 96.19 92 MET A O 1
ATOM 739 N N . PHE A 1 93 ? -10.518 6.524 4.719 1.00 96.50 93 PHE A N 1
ATOM 740 C CA . PHE A 1 93 ? -11.432 6.951 3.665 1.00 96.50 93 PHE A CA 1
ATOM 741 C C . PHE A 1 93 ? -12.113 8.251 4.086 1.00 96.50 93 PHE A C 1
ATOM 743 O O . PHE A 1 93 ? -12.169 8.567 5.277 1.00 96.50 93 PHE A O 1
ATOM 750 N N . PHE A 1 94 ? -12.637 8.981 3.105 1.00 95.94 94 PHE A N 1
ATOM 751 C CA . PHE A 1 94 ? -13.413 10.202 3.331 1.00 95.94 94 PHE A CA 1
ATOM 752 C C . PHE A 1 94 ? -14.888 10.026 2.959 1.00 95.94 94 PHE A C 1
ATOM 754 O O . PHE A 1 94 ? -15.736 10.642 3.596 1.00 95.94 94 PHE A O 1
ATOM 761 N N . ASN A 1 95 ? -15.198 9.133 2.012 1.00 95.88 95 ASN A N 1
ATOM 762 C CA . ASN A 1 95 ? -16.562 8.849 1.575 1.00 95.88 95 ASN A CA 1
ATOM 763 C C . ASN A 1 95 ? -17.074 7.516 2.136 1.00 95.88 95 ASN A C 1
ATOM 765 O O . ASN A 1 95 ? -16.316 6.569 2.360 1.00 95.88 95 ASN A O 1
ATOM 769 N N . ARG A 1 96 ? -18.395 7.426 2.325 1.00 95.25 96 ARG A N 1
ATOM 770 C CA . ARG A 1 96 ? -19.079 6.195 2.757 1.00 95.25 96 ARG A CA 1
ATOM 771 C C . ARG A 1 96 ? -19.027 5.089 1.699 1.00 95.25 96 ARG A C 1
ATOM 773 O O . ARG A 1 96 ? -18.888 3.920 2.053 1.00 95.25 96 ARG A O 1
ATOM 780 N N . GLU A 1 97 ? -19.150 5.456 0.429 1.00 95.62 97 GLU A N 1
ATOM 781 C CA . GLU A 1 97 ? -19.183 4.519 -0.701 1.00 95.62 97 GLU A CA 1
ATOM 782 C C . GLU A 1 97 ? -17.867 3.747 -0.834 1.00 95.62 97 GLU A C 1
ATOM 784 O O . GLU A 1 97 ? -17.887 2.524 -0.970 1.00 95.62 97 GLU A O 1
ATOM 789 N N . ASP A 1 98 ? -16.730 4.425 -0.649 1.00 95.75 98 ASP A N 1
ATOM 790 C CA . ASP A 1 98 ? -15.404 3.800 -0.679 1.00 95.75 98 ASP A CA 1
ATOM 791 C C . ASP A 1 98 ? -15.278 2.696 0.384 1.00 95.75 98 ASP A C 1
ATOM 793 O O . ASP A 1 98 ? -14.765 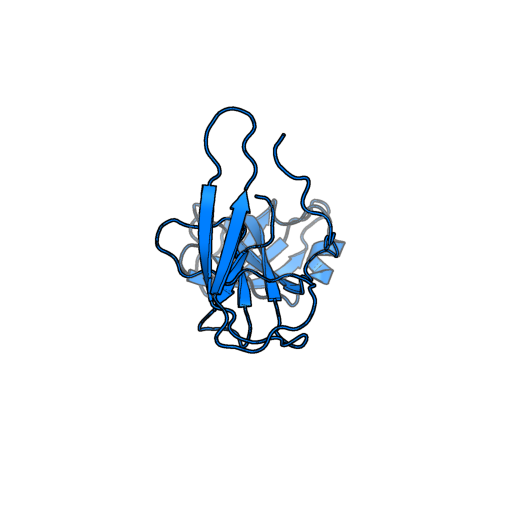1.610 0.117 1.00 95.75 98 ASP A O 1
ATOM 797 N N . ILE A 1 99 ? -15.807 2.924 1.590 1.00 96.38 99 ILE A N 1
ATOM 798 C CA . ILE A 1 99 ? -15.774 1.928 2.672 1.00 96.38 99 ILE A CA 1
ATOM 799 C C . ILE A 1 99 ? -16.573 0.679 2.292 1.00 96.38 99 ILE A C 1
ATOM 801 O O . ILE A 1 99 ? -16.150 -0.438 2.589 1.00 96.38 99 ILE A O 1
ATOM 805 N N . LEU A 1 100 ? -17.739 0.861 1.665 1.00 95.81 100 LEU A N 1
ATOM 806 C CA . LEU A 1 100 ? -18.580 -0.251 1.222 1.00 95.81 100 LEU A CA 1
ATOM 807 C C . LEU A 1 100 ? -17.908 -1.026 0.090 1.00 95.81 100 LEU A C 1
ATOM 809 O O . LEU A 1 100 ? -17.896 -2.256 0.130 1.00 95.81 100 LEU A O 1
ATOM 813 N N . TRP A 1 101 ? -17.287 -0.319 -0.855 1.00 96.12 101 TRP A N 1
ATOM 814 C CA . TRP A 1 101 ? -16.528 -0.915 -1.949 1.00 96.12 101 TRP A CA 1
ATOM 815 C C . TRP A 1 101 ? -15.367 -1.780 -1.439 1.00 96.12 101 TRP A C 1
ATOM 817 O O . TRP A 1 101 ? -15.188 -2.918 -1.870 1.00 96.12 101 TRP A O 1
ATOM 827 N N . PHE A 1 102 ? -14.602 -1.276 -0.466 1.00 96.00 102 PHE A N 1
ATOM 828 C CA . PHE A 1 102 ? -13.441 -1.975 0.095 1.00 96.00 102 PHE A CA 1
ATOM 829 C C . PHE A 1 102 ? -13.764 -2.881 1.294 1.00 96.00 102 PHE A C 1
ATOM 831 O O . PHE A 1 102 ? -12.849 -3.396 1.938 1.00 96.00 102 PHE A O 1
ATOM 838 N N . LYS A 1 103 ? -15.045 -3.137 1.590 1.00 95.19 103 LYS A N 1
ATOM 839 C CA . LYS A 1 103 ? -15.469 -3.905 2.772 1.00 95.19 103 LYS A CA 1
ATOM 840 C C . LYS A 1 103 ? -14.911 -5.333 2.817 1.00 95.19 103 LYS A C 1
ATOM 842 O O . LYS A 1 103 ? -14.642 -5.848 3.901 1.00 95.19 103 LYS A O 1
ATOM 847 N N . SER A 1 104 ? -14.727 -5.969 1.659 1.00 94.94 104 SER A N 1
ATOM 848 C CA . SER A 1 104 ? -14.207 -7.340 1.541 1.00 94.94 104 SER A CA 1
ATOM 849 C C . SER A 1 104 ? -12.696 -7.455 1.778 1.00 94.94 104 SER A C 1
ATOM 851 O O . SER A 1 104 ? -12.182 -8.560 1.961 1.00 94.94 104 SER A O 1
ATOM 853 N N . VAL A 1 105 ? -11.965 -6.336 1.791 1.00 95.44 105 VAL A N 1
ATOM 854 C CA . VAL A 1 105 ? -10.507 -6.340 1.919 1.00 95.44 105 VAL A CA 1
ATOM 855 C C . VAL A 1 105 ? -10.098 -6.526 3.380 1.00 95.44 105 VAL A C 1
ATOM 857 O O . VAL A 1 105 ? -10.601 -5.869 4.294 1.00 95.44 105 VAL A O 1
ATOM 860 N N . LYS A 1 106 ? -9.137 -7.426 3.610 1.00 95.69 106 LYS A N 1
ATOM 861 C CA . LYS A 1 106 ? -8.573 -7.671 4.941 1.00 95.69 106 LYS A CA 1
ATOM 862 C C . LYS A 1 106 ? -7.673 -6.513 5.369 1.00 95.69 106 LYS A C 1
ATOM 864 O O . LYS A 1 106 ? -6.809 -6.056 4.620 1.00 95.69 106 LYS A O 1
ATOM 869 N N . LEU A 1 107 ? -7.843 -6.093 6.615 1.00 96.25 107 LEU A N 1
ATOM 870 C CA . LEU A 1 107 ? -7.016 -5.097 7.277 1.00 96.25 107 LEU A CA 1
ATOM 871 C C . LEU A 1 107 ? -5.940 -5.789 8.112 1.00 96.25 107 LEU A C 1
ATOM 873 O O . LEU A 1 107 ? -6.143 -6.879 8.654 1.00 96.25 107 LEU A O 1
ATOM 877 N N . HIS A 1 108 ? -4.806 -5.121 8.257 1.00 95.50 108 HIS A N 1
ATOM 878 C CA . HIS A 1 108 ? -3.755 -5.511 9.187 1.00 95.50 108 HIS A CA 1
ATOM 879 C C . HIS A 1 108 ? -3.240 -4.279 9.919 1.00 95.50 108 HIS A C 1
ATOM 881 O O . HIS A 1 108 ? -3.447 -3.155 9.473 1.00 95.50 108 HIS A O 1
ATOM 887 N N . THR A 1 109 ? -2.589 -4.470 11.054 1.00 95.56 109 THR A N 1
ATOM 888 C CA . THR A 1 109 ? -2.018 -3.369 11.830 1.00 95.56 109 THR A CA 1
ATOM 889 C C . THR A 1 109 ? -0.507 -3.473 11.867 1.00 95.56 109 THR A C 1
ATOM 891 O O . THR A 1 109 ? 0.062 -4.534 11.590 1.00 95.56 109 THR A O 1
ATOM 894 N N . LYS A 1 110 ? 0.166 -2.373 12.214 1.00 94.44 110 LYS A N 1
ATOM 895 C CA . LYS A 1 110 ? 1.631 -2.362 12.309 1.00 94.44 110 LYS A CA 1
ATOM 896 C C . LYS A 1 110 ? 2.137 -3.347 13.368 1.00 94.44 110 LYS A C 1
ATOM 898 O O . LYS A 1 110 ? 3.201 -3.931 13.199 1.00 94.44 110 LYS A O 1
ATOM 903 N N . TYR A 1 111 ? 1.354 -3.571 14.424 1.00 93.00 111 TYR A N 1
ATOM 904 C CA . TYR A 1 111 ? 1.664 -4.523 15.496 1.00 93.00 111 TYR A CA 1
ATOM 905 C C . TYR A 1 111 ? 1.111 -5.937 15.230 1.00 93.00 111 TYR A C 1
ATOM 907 O O . TYR A 1 111 ? 0.928 -6.718 16.162 1.00 93.00 111 TYR A O 1
ATOM 915 N N . GLY A 1 112 ? 0.826 -6.278 13.969 1.00 91.88 112 GLY A N 1
ATOM 916 C CA . GLY A 1 112 ? 0.543 -7.653 13.548 1.00 91.88 112 GLY A CA 1
ATOM 917 C C . GLY A 1 112 ? -0.877 -8.153 13.818 1.00 91.88 112 GLY A C 1
ATOM 918 O O . GLY A 1 112 ? -1.140 -9.342 13.645 1.00 91.88 112 GLY A O 1
ATOM 919 N N . ARG A 1 113 ? -1.816 -7.284 14.213 1.00 93.69 113 ARG A N 1
ATOM 920 C CA . ARG A 1 113 ? -3.230 -7.672 14.335 1.00 93.69 113 ARG A CA 1
ATOM 921 C C . ARG A 1 113 ? -3.886 -7.711 12.959 1.00 93.69 113 ARG A C 1
ATOM 923 O O . ARG A 1 113 ? -3.488 -6.972 12.060 1.00 93.69 113 ARG A O 1
ATOM 930 N N . ARG A 1 114 ? -4.905 -8.554 12.797 1.00 95.75 114 ARG A N 1
ATOM 931 C CA . ARG A 1 114 ? -5.710 -8.647 11.573 1.00 95.75 114 ARG A CA 1
ATOM 932 C C . ARG A 1 114 ? -7.160 -8.300 11.881 1.00 95.75 114 ARG A C 1
ATOM 934 O O . ARG A 1 114 ? -7.607 -8.386 13.025 1.00 95.75 114 ARG A O 1
ATOM 941 N N . GLY A 1 115 ? -7.870 -7.839 10.861 1.00 95.62 115 GLY A N 1
ATOM 942 C CA . GLY A 1 115 ? -9.260 -7.439 10.999 1.00 95.62 115 GLY A CA 1
ATOM 943 C C . GLY A 1 115 ? -9.955 -7.225 9.664 1.00 95.62 115 GLY A C 1
ATOM 944 O O . GLY A 1 115 ? -9.368 -7.396 8.597 1.00 95.62 115 GLY A O 1
ATOM 945 N N . HIS A 1 116 ? -11.220 -6.837 9.730 1.00 96.50 116 HIS A N 1
ATOM 946 C CA . HIS A 1 116 ? -12.040 -6.511 8.565 1.00 96.50 116 HIS A CA 1
ATOM 947 C C . HIS A 1 116 ? -13.008 -5.370 8.892 1.00 96.50 116 HIS A C 1
ATOM 949 O O . HIS A 1 116 ? -13.266 -5.049 10.058 1.00 96.50 116 HIS A O 1
ATOM 955 N N . ILE A 1 117 ? -13.538 -4.737 7.850 1.00 97.06 117 ILE A N 1
ATOM 956 C CA . ILE A 1 117 ? -14.519 -3.660 7.972 1.00 97.06 117 ILE A CA 1
ATOM 957 C C . ILE A 1 117 ? -15.893 -4.275 8.256 1.00 97.06 117 ILE A C 1
ATOM 959 O O . ILE A 1 117 ? -16.369 -5.133 7.516 1.00 97.06 117 ILE A O 1
ATOM 963 N N . ARG A 1 118 ? -16.555 -3.819 9.323 1.00 95.75 118 ARG A N 1
ATOM 964 C CA . ARG A 1 118 ? -17.917 -4.247 9.667 1.00 95.75 118 ARG A CA 1
ATOM 965 C C . ARG A 1 118 ? -18.951 -3.340 9.015 1.00 95.75 118 ARG A C 1
ATOM 967 O O . ARG A 1 118 ? -19.793 -3.808 8.250 1.00 95.75 118 ARG A O 1
ATOM 974 N N . GLU A 1 119 ? -18.882 -2.048 9.314 1.00 95.38 119 GLU A N 1
ATOM 975 C CA . GLU A 1 119 ? -19.862 -1.062 8.860 1.00 95.38 119 GLU A CA 1
ATOM 976 C C . GLU A 1 119 ? -19.253 0.349 8.777 1.00 95.38 119 GLU A C 1
ATOM 978 O O . GLU A 1 119 ? -18.430 0.711 9.625 1.00 95.38 119 GLU A O 1
ATOM 983 N N . PRO A 1 120 ? -19.640 1.155 7.775 1.00 97.06 120 PRO A N 1
ATOM 984 C CA . PRO A 1 120 ? -19.348 2.585 7.750 1.00 97.06 120 PRO A CA 1
ATOM 985 C C . PRO A 1 120 ? -20.199 3.350 8.774 1.00 97.06 120 PRO A C 1
ATOM 987 O O . PRO A 1 120 ? -21.398 3.098 8.923 1.00 97.06 120 PRO A O 1
ATOM 990 N N . LEU A 1 121 ? -19.587 4.331 9.431 1.00 94.81 121 LEU A N 1
ATOM 991 C CA . LEU A 1 121 ? -20.197 5.206 10.428 1.00 94.81 121 LEU A CA 1
ATOM 992 C C . LEU A 1 121 ? -20.267 6.643 9.892 1.00 94.81 121 LEU A C 1
ATOM 994 O O . LEU A 1 121 ? -19.244 7.233 9.551 1.00 94.81 121 LEU A O 1
ATOM 998 N N . GLY A 1 122 ? -21.470 7.220 9.853 1.00 91.44 122 GLY A N 1
ATOM 999 C CA . GLY A 1 122 ? -21.687 8.595 9.389 1.00 91.44 122 GLY A CA 1
ATOM 1000 C C . GLY A 1 122 ? -21.348 8.818 7.907 1.00 91.44 122 GLY A C 1
ATOM 1001 O O . GLY A 1 122 ? -21.412 7.888 7.096 1.00 91.44 122 GLY A O 1
ATOM 1002 N N . THR A 1 123 ? -21.011 10.068 7.574 1.00 88.31 123 THR A N 1
ATOM 1003 C CA . THR A 1 123 ? -20.718 10.549 6.209 1.00 88.31 123 THR A CA 1
ATOM 1004 C C . THR A 1 123 ? -19.225 10.786 5.953 1.00 88.31 123 THR A C 1
ATOM 1006 O O . THR A 1 123 ? -18.774 10.586 4.832 1.00 88.31 123 THR A O 1
ATOM 1009 N N . HIS A 1 124 ? -18.437 11.124 6.981 1.00 89.69 124 HIS A N 1
ATOM 1010 C CA . HIS A 1 124 ? -17.019 11.520 6.876 1.00 89.69 124 HIS A CA 1
ATOM 1011 C C . HIS A 1 124 ? -16.016 10.355 6.772 1.00 89.69 124 HIS A C 1
ATOM 1013 O O . HIS A 1 124 ? -14.883 10.447 7.253 1.00 89.69 124 HIS A O 1
ATOM 1019 N N . GLY A 1 125 ? -16.436 9.218 6.217 1.00 92.88 125 GLY A N 1
ATOM 1020 C CA . GLY A 1 125 ? -15.537 8.085 5.997 1.00 92.88 125 GLY A CA 1
ATOM 1021 C C . GLY A 1 125 ? -15.019 7.426 7.284 1.00 92.88 125 GLY A C 1
ATOM 1022 O O . GLY A 1 125 ? -13.959 6.796 7.291 1.00 92.88 125 GLY A O 1
ATOM 1023 N N . HIS A 1 126 ? -15.743 7.559 8.398 1.00 96.38 126 HIS A N 1
ATOM 1024 C CA . HIS A 1 126 ? -15.454 6.767 9.590 1.00 96.38 126 HIS A CA 1
ATOM 1025 C C . HIS A 1 126 ? -15.966 5.348 9.390 1.00 96.38 126 HIS A C 1
ATOM 1027 O O . HIS A 1 126 ? -17.004 5.117 8.774 1.00 96.38 126 HIS A O 1
ATOM 1033 N N . MET A 1 127 ? -15.250 4.373 9.929 1.00 97.12 127 MET A N 1
ATOM 1034 C CA . MET A 1 127 ? -15.660 2.979 9.821 1.00 97.12 127 MET A CA 1
ATOM 1035 C C . MET A 1 127 ? -15.390 2.224 11.100 1.00 97.12 127 MET A C 1
ATOM 1037 O O . MET A 1 127 ? -14.428 2.493 11.818 1.00 97.12 127 MET A O 1
ATOM 1041 N N . LYS A 1 128 ? -16.250 1.254 11.372 1.00 96.88 128 LYS A N 1
ATOM 1042 C CA . LYS A 1 128 ? -16.077 0.305 12.455 1.00 96.88 128 LYS A CA 1
ATOM 1043 C C . LYS A 1 128 ? -15.447 -0.955 11.897 1.00 96.88 128 LYS A C 1
ATOM 1045 O O . LYS A 1 128 ? -15.986 -1.583 10.985 1.00 96.88 128 LYS A O 1
ATOM 1050 N N . CYS A 1 129 ? -14.339 -1.353 12.491 1.00 96.56 129 CYS A N 1
ATOM 1051 C CA . CYS A 1 129 ? -13.618 -2.560 12.133 1.00 96.56 129 CYS A CA 1
ATOM 1052 C C . CYS A 1 129 ? -13.627 -3.539 13.296 1.00 96.56 129 CYS A C 1
ATOM 1054 O O . CYS A 1 129 ? -13.581 -3.139 14.462 1.00 96.56 129 CYS A O 1
ATOM 1056 N N . VAL A 1 130 ? -13.699 -4.822 12.965 1.00 96.62 130 VAL A N 1
ATOM 1057 C CA . VAL A 1 130 ? -13.537 -5.924 13.912 1.00 96.62 130 VAL A CA 1
ATOM 1058 C C . VAL A 1 130 ? -12.113 -6.430 13.770 1.00 96.62 130 VAL A C 1
ATOM 1060 O O . VAL A 1 130 ? -11.634 -6.631 12.655 1.00 96.62 130 VAL A O 1
ATOM 1063 N N . ILE A 1 131 ? -11.430 -6.574 14.900 1.00 95.94 131 ILE A N 1
ATOM 1064 C CA . ILE A 1 131 ? -10.017 -6.943 14.979 1.00 95.94 131 ILE A CA 1
ATOM 1065 C C . ILE A 1 131 ? -9.910 -8.106 15.964 1.00 95.94 131 ILE A C 1
ATOM 1067 O O . ILE A 1 131 ? -10.648 -8.150 16.950 1.00 95.94 131 ILE A O 1
ATOM 1071 N N . ASP A 1 132 ? -8.983 -9.028 15.718 1.00 92.69 132 ASP A N 1
ATOM 1072 C CA . ASP A 1 132 ? -8.822 -10.261 16.506 1.00 92.69 132 ASP A CA 1
ATOM 1073 C C . ASP A 1 132 ? -8.541 -10.014 18.004 1.00 92.69 132 ASP A C 1
ATOM 10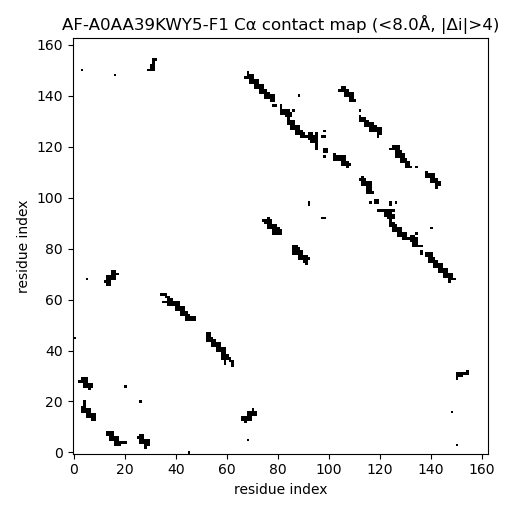75 O O . ASP A 1 132 ? -8.756 -10.885 18.844 1.00 92.69 132 ASP A O 1
ATOM 1079 N N . GLY A 1 133 ? -8.093 -8.811 18.378 1.00 91.44 133 GLY A N 1
ATOM 1080 C CA . GLY A 1 133 ? -7.969 -8.404 19.775 1.00 91.44 133 GLY A CA 1
ATOM 1081 C C . GLY A 1 133 ? -7.935 -6.892 19.957 1.00 91.44 133 GLY A C 1
ATOM 1082 O O . GLY A 1 133 ? -8.156 -6.129 19.015 1.00 91.44 133 GLY A O 1
ATOM 1083 N N . GLN A 1 134 ? -7.648 -6.463 21.186 1.00 92.06 134 GLN A N 1
ATOM 1084 C CA . GLN A 1 134 ? -7.650 -5.048 21.532 1.00 92.06 134 GLN A CA 1
ATOM 1085 C C . GLN A 1 134 ? -6.501 -4.317 20.834 1.00 92.06 134 GLN A C 1
ATOM 1087 O O . GLN A 1 134 ? -5.335 -4.708 20.925 1.00 92.06 134 GLN A O 1
ATOM 1092 N N . LEU A 1 135 ? -6.853 -3.241 20.139 1.00 94.06 135 LEU A N 1
ATOM 1093 C CA . LEU A 1 135 ? -5.905 -2.370 19.462 1.00 94.06 135 LEU A CA 1
ATOM 1094 C C . LEU A 1 135 ? -5.227 -1.429 20.472 1.00 94.06 135 LEU A C 1
ATOM 1096 O O . LEU A 1 135 ? -5.833 -1.036 21.465 1.00 94.06 135 LEU A O 1
ATOM 1100 N N . LYS A 1 136 ? -3.981 -1.023 20.223 1.00 92.50 136 LYS A N 1
ATOM 1101 C CA . LYS A 1 136 ? -3.356 0.073 20.982 1.00 92.50 136 LYS A CA 1
ATOM 1102 C C . LYS A 1 136 ? -3.711 1.412 20.333 1.00 92.50 136 LYS A C 1
ATOM 1104 O O . LYS A 1 136 ? -3.766 1.495 19.112 1.00 92.50 136 LYS A O 1
ATOM 1109 N N . SER A 1 137 ? -3.882 2.476 21.118 1.00 90.75 137 SER A N 1
ATOM 1110 C CA . SER A 1 137 ? -4.212 3.808 20.572 1.00 90.75 137 SER A CA 1
ATOM 1111 C C . SER A 1 137 ? -3.133 4.382 19.644 1.00 90.75 137 SER A C 1
ATOM 1113 O O . SER A 1 137 ? -3.455 5.161 18.758 1.00 90.75 137 SER A O 1
ATOM 1115 N N . GLN A 1 138 ? -1.874 3.968 19.820 1.00 92.69 138 GLN A N 1
ATOM 1116 C CA . GLN A 1 138 ? -0.742 4.329 18.953 1.00 92.69 138 GLN A CA 1
ATOM 1117 C C . GLN A 1 138 ? -0.634 3.477 17.675 1.00 92.69 138 GLN A C 1
ATOM 1119 O O . GLN A 1 138 ? 0.258 3.696 16.857 1.00 92.69 138 GLN A O 1
ATOM 1124 N N . ASP A 1 139 ? -1.455 2.431 17.539 1.00 93.75 139 ASP A N 1
ATOM 1125 C CA . ASP A 1 139 ? -1.398 1.548 16.377 1.00 93.75 139 ASP A CA 1
ATOM 1126 C C . ASP A 1 139 ? -2.014 2.236 15.152 1.00 93.75 139 ASP A C 1
ATOM 1128 O O . ASP A 1 139 ? -2.917 3.063 15.257 1.00 93.75 139 ASP A O 1
ATOM 1132 N N . THR A 1 140 ? -1.536 1.859 13.972 1.00 95.44 140 THR A N 1
ATOM 1133 C CA . THR A 1 140 ? -2.066 2.313 12.688 1.00 95.44 140 THR A CA 1
ATOM 1134 C C . THR A 1 140 ? -2.586 1.115 11.925 1.00 95.44 140 THR A C 1
ATOM 1136 O O . THR A 1 140 ? -1.963 0.051 11.872 1.00 95.44 140 THR A O 1
ATOM 1139 N N . ILE A 1 141 ? -3.763 1.289 11.340 1.00 96.25 141 ILE A N 1
ATOM 1140 C CA . ILE A 1 141 ? -4.417 0.236 10.580 1.00 96.25 141 ILE A CA 1
ATOM 1141 C C . ILE A 1 141 ? -4.083 0.465 9.120 1.00 96.25 141 ILE A C 1
ATOM 1143 O O . ILE A 1 141 ? -4.135 1.587 8.621 1.00 96.25 141 ILE A O 1
ATOM 1147 N N . LEU A 1 142 ? -3.704 -0.610 8.453 1.00 97.12 142 LEU A N 1
ATOM 1148 C CA . LEU A 1 142 ? -3.167 -0.615 7.113 1.00 97.12 142 LEU A CA 1
ATOM 1149 C C . LEU A 1 142 ? -3.995 -1.563 6.248 1.00 97.12 142 LEU A C 1
ATOM 1151 O O . LEU A 1 142 ? -4.332 -2.686 6.640 1.00 97.12 142 LEU A O 1
ATOM 1155 N N . MET A 1 143 ? -4.284 -1.123 5.034 1.00 96.50 143 MET A N 1
ATOM 1156 C CA . MET A 1 143 ? -4.923 -1.939 4.011 1.00 96.50 143 MET A CA 1
ATOM 1157 C C . MET A 1 143 ? -3.996 -2.045 2.806 1.00 96.50 143 MET A C 1
ATOM 1159 O O . MET A 1 143 ? -3.578 -1.026 2.257 1.00 96.50 143 MET A O 1
ATOM 1163 N N . ASN A 1 144 ? -3.679 -3.273 2.393 1.00 94.94 144 ASN A N 1
ATOM 1164 C CA . ASN A 1 144 ? -2.842 -3.525 1.224 1.00 94.94 144 ASN A CA 1
ATOM 1165 C C . ASN A 1 144 ? -3.721 -3.719 -0.011 1.00 94.94 144 ASN A C 1
ATOM 1167 O O . ASN A 1 144 ? -4.497 -4.667 -0.086 1.00 94.94 144 ASN A O 1
ATOM 1171 N N . LEU A 1 145 ? -3.554 -2.840 -0.992 1.00 94.88 145 LEU A N 1
ATOM 1172 C CA . LEU A 1 145 ? -4.154 -2.938 -2.315 1.00 94.88 145 LEU A CA 1
ATOM 1173 C C . LEU A 1 145 ? -3.069 -3.265 -3.337 1.00 94.88 145 LEU A C 1
ATOM 1175 O O . LEU A 1 145 ? -1.937 -2.783 -3.241 1.00 94.88 145 LEU A O 1
ATOM 1179 N N . TYR A 1 146 ? -3.417 -4.059 -4.340 1.00 93.50 146 TYR A N 1
ATOM 1180 C CA . TYR A 1 146 ? -2.482 -4.526 -5.355 1.00 93.50 146 TYR A CA 1
ATOM 1181 C C . TYR A 1 146 ? -3.000 -4.169 -6.742 1.00 93.50 146 TYR A C 1
ATOM 1183 O O . TYR A 1 146 ? -4.182 -4.319 -7.037 1.00 93.50 146 TYR A O 1
ATOM 1191 N N . LYS A 1 147 ? -2.108 -3.680 -7.603 1.00 92.75 147 LYS A N 1
ATOM 1192 C CA . LYS A 1 147 ? -2.418 -3.370 -9.002 1.00 92.75 147 LYS A CA 1
ATOM 1193 C C . LYS A 1 147 ? -1.310 -3.880 -9.910 1.00 92.75 147 LYS A C 1
ATOM 1195 O O . LYS A 1 147 ? -0.135 -3.631 -9.638 1.00 92.75 147 LYS A O 1
ATOM 1200 N N . ARG A 1 148 ? -1.673 -4.519 -11.025 1.00 91.69 148 ARG A N 1
ATOM 1201 C CA . ARG A 1 148 ? -0.721 -4.890 -12.082 1.00 91.69 148 ARG A CA 1
ATOM 1202 C C . ARG A 1 148 ? -0.159 -3.639 -12.762 1.00 91.69 148 ARG A C 1
ATOM 1204 O O . ARG A 1 148 ? -0.901 -2.715 -13.100 1.00 91.69 148 ARG A O 1
ATOM 1211 N N . VAL A 1 149 ? 1.156 -3.598 -12.958 1.00 90.19 149 VAL A N 1
ATOM 1212 C CA . VAL A 1 149 ? 1.858 -2.470 -13.581 1.00 90.19 149 VAL A CA 1
ATOM 1213 C C . VAL A 1 149 ? 2.637 -2.942 -14.792 1.00 90.19 149 VAL A C 1
ATOM 1215 O O . VAL A 1 149 ? 3.472 -3.828 -14.690 1.00 90.19 149 VAL A O 1
ATOM 1218 N N . PHE A 1 150 ? 2.434 -2.272 -15.921 1.00 88.75 150 PHE A N 1
ATOM 1219 C CA . PHE A 1 150 ? 3.208 -2.513 -17.133 1.00 88.75 150 PHE A CA 1
ATOM 1220 C C . PHE A 1 150 ? 4.320 -1.464 -17.313 1.00 88.75 150 PHE A C 1
ATOM 1222 O O . PHE A 1 150 ? 4.140 -0.290 -16.943 1.00 88.75 150 PHE A O 1
ATOM 1229 N N . PRO A 1 151 ? 5.476 -1.839 -17.891 1.00 88.50 151 PRO A N 1
ATOM 1230 C CA . PRO A 1 151 ? 6.483 -0.872 -18.315 1.00 88.50 151 PRO A CA 1
ATOM 1231 C C . PRO A 1 151 ? 5.907 0.073 -19.381 1.00 88.50 151 PRO A C 1
ATOM 1233 O O . PRO A 1 151 ? 5.028 -0.301 -20.160 1.00 88.50 151 PRO A O 1
ATOM 1236 N N . LYS A 1 152 ? 6.374 1.328 -19.385 1.00 86.69 152 LYS A N 1
ATOM 1237 C CA . LYS A 1 152 ? 6.004 2.286 -20.438 1.00 86.69 152 LYS A CA 1
ATOM 1238 C C . LYS A 1 152 ? 6.731 1.914 -21.733 1.00 86.69 152 LYS A C 1
ATOM 1240 O O . LYS A 1 152 ? 7.831 1.370 -21.672 1.00 86.69 152 LYS A O 1
ATOM 1245 N N . TRP A 1 153 ? 6.125 2.224 -22.875 1.00 88.06 153 TRP A N 1
ATOM 1246 C CA . TRP A 1 153 ? 6.806 2.152 -24.164 1.00 88.06 153 TRP A CA 1
ATOM 1247 C C . TRP A 1 153 ? 7.667 3.408 -24.327 1.00 88.06 153 TRP A C 1
ATOM 1249 O O . TRP A 1 153 ? 7.131 4.496 -24.499 1.00 88.06 153 TRP A O 1
ATOM 1259 N N . THR A 1 154 ? 8.981 3.274 -24.164 1.00 86.31 154 THR A N 1
ATOM 1260 C CA . THR A 1 154 ? 9.954 4.380 -24.290 1.00 86.31 154 THR A CA 1
ATOM 1261 C C . THR A 1 154 ? 11.227 3.889 -24.978 1.00 86.31 154 THR A C 1
ATOM 1263 O O . THR A 1 154 ? 12.331 4.240 -24.564 1.00 86.31 154 THR A O 1
ATOM 1266 N N . TYR A 1 155 ? 11.081 2.939 -25.899 1.00 86.06 155 TYR A N 1
ATOM 1267 C CA . TYR A 1 155 ? 12.201 2.403 -26.653 1.00 86.06 155 TYR A CA 1
ATOM 1268 C C . TYR A 1 155 ? 12.450 3.315 -27.850 1.00 86.06 155 TYR A C 1
ATOM 1270 O O . TYR A 1 155 ? 11.566 3.478 -28.687 1.00 86.06 155 TYR A O 1
ATOM 1278 N N . GLU A 1 156 ? 13.638 3.906 -27.893 1.00 85.00 156 GLU A N 1
ATOM 1279 C CA . GLU A 1 156 ? 14.133 4.706 -29.007 1.00 85.00 156 GLU A CA 1
ATOM 1280 C C . GLU A 1 156 ? 15.466 4.085 -29.449 1.00 85.00 156 GLU A C 1
ATOM 1282 O O . GLU A 1 156 ? 16.328 3.855 -28.595 1.00 85.00 156 GLU A O 1
ATOM 1287 N N . PRO A 1 157 ? 15.633 3.752 -30.741 1.00 78.94 157 PRO A N 1
ATOM 1288 C CA . PRO A 1 157 ? 16.836 3.082 -31.234 1.00 78.94 157 PRO A CA 1
ATOM 1289 C C . PRO A 1 157 ? 18.052 4.018 -31.317 1.00 78.94 157 PRO A C 1
ATOM 1291 O O . PRO A 1 157 ? 19.184 3.547 -31.267 1.00 78.94 157 PRO A O 1
ATOM 1294 N N . TYR A 1 158 ? 17.836 5.334 -31.414 1.00 68.00 158 TYR A N 1
ATOM 1295 C CA . TYR A 1 158 ? 18.914 6.317 -31.479 1.00 68.00 158 TYR A CA 1
ATOM 1296 C C . TYR A 1 158 ? 19.400 6.689 -30.077 1.00 68.00 158 TYR A C 1
ATOM 1298 O O . TYR A 1 158 ? 18.715 7.366 -29.311 1.00 68.00 158 TYR A O 1
ATOM 1306 N N . LEU A 1 159 ? 20.623 6.278 -29.755 1.00 65.19 159 LEU A N 1
ATOM 1307 C CA . LEU A 1 159 ? 21.390 6.890 -28.680 1.00 65.19 159 LEU A CA 1
ATOM 1308 C C . LEU A 1 159 ? 22.084 8.110 -29.283 1.00 65.19 159 LEU A C 1
ATOM 1310 O O . LEU A 1 159 ? 22.942 7.951 -30.145 1.00 65.19 159 LEU A O 1
ATOM 1314 N N . LEU A 1 160 ? 21.696 9.317 -28.861 1.00 57.06 160 LEU A N 1
ATOM 1315 C CA . LEU A 1 160 ? 22.458 10.525 -29.182 1.00 57.06 160 LEU A CA 1
ATOM 1316 C C . LEU A 1 160 ? 23.911 10.284 -28.757 1.00 57.06 160 LEU A C 1
ATOM 1318 O O . LEU A 1 160 ? 24.177 10.063 -27.570 1.00 57.06 160 LEU A O 1
ATOM 1322 N N . THR A 1 161 ? 24.820 10.270 -29.729 1.00 57.31 161 THR A N 1
ATOM 1323 C CA . THR A 1 161 ? 26.259 10.260 -29.484 1.00 57.31 161 THR A CA 1
ATOM 1324 C C . THR A 1 161 ? 26.594 11.462 -28.603 1.00 57.31 161 THR A C 1
ATOM 1326 O O . THR A 1 161 ? 26.078 12.551 -28.866 1.00 57.31 161 THR A O 1
ATOM 1329 N N . PRO A 1 162 ? 27.373 11.298 -27.521 1.00 58.03 162 PRO A N 1
ATOM 1330 C CA . PRO A 1 162 ? 27.926 12.456 -26.840 1.00 58.03 162 PRO A CA 1
ATOM 1331 C C . PRO A 1 162 ? 28.858 13.161 -27.833 1.00 58.03 162 PRO A C 1
ATOM 1333 O O . PRO A 1 162 ? 29.835 12.557 -28.271 1.00 58.03 162 PRO A O 1
ATOM 1336 N N . GLU A 1 163 ? 28.485 14.373 -28.245 1.00 44.09 163 GLU A N 1
ATOM 1337 C CA . GLU A 1 163 ? 29.416 15.344 -28.835 1.00 44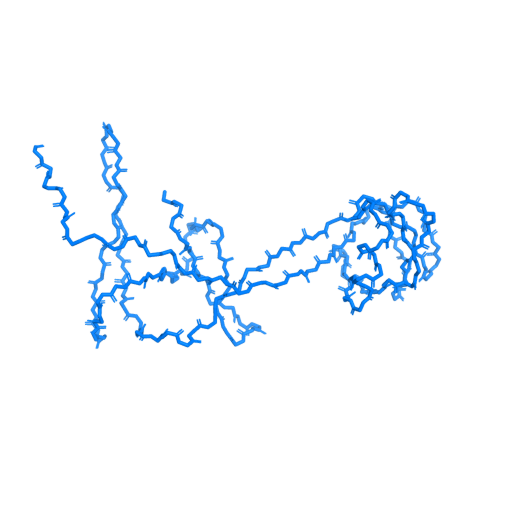.09 163 GLU A CA 1
ATOM 1338 C C . GLU A 1 163 ? 30.510 15.708 -27.824 1.00 44.09 163 GLU A C 1
ATOM 1340 O O . GLU A 1 163 ? 30.187 15.782 -26.609 1.00 44.09 163 GLU A O 1
#

Solvent-accessible surface area (backbone atoms only — not comparable to full-atom values): 9981 Å² total; per-residue (Å²): 130,94,67,64,32,26,27,82,38,98,90,47,101,40,28,35,54,34,94,65,89,56,90,96,56,83,64,50,71,64,74,59,70,84,88,70,74,64,90,38,82,45,79,51,69,44,93,52,97,85,78,66,67,60,67,47,82,46,70,52,81,75,86,63,88,80,67,45,34,35,35,79,45,75,47,56,23,42,60,75,47,76,45,66,47,37,34,33,34,34,74,59,41,58,45,44,63,59,50,63,72,52,33,86,49,62,33,36,33,80,87,72,48,45,32,37,54,74,46,70,43,80,63,70,15,28,31,35,28,40,30,85,50,63,69,58,82,90,45,42,40,36,34,79,43,78,43,81,56,78,69,68,88,79,74,68,92,76,73,82,74,86,126

Sequence (163 aa):
MRKRVFKESEHIEGAMYARFFQPNDAVVPGMKAPITFPPCRVMCCKKQNYCGVGCQWYNVLSADPNRLVIKRIILSGHPLKVNKRSAVIRFMFFNREDILWFKSVKLHTKYGRRGHIREPLGTHGHMKCVIDGQLKSQDTILMNLYKRVFPKWTYEPYLLTPE

Secondary structure (DSSP, 8-state):
--SPEEEE-TTSSSEEEESSPPTT---EE-------PSS-EEEEEE--SSS--EEEEEE-----TT--EEEEEEEEEEEEEE-SSEEEEESS-SSHHHHHHTTTSPEEETTS-EEEEEEEETTTTEEEEEESSPPPTT--EEEEEEEE-PPP----S------

Foldseek 3Di:
DQQWKWDDDPPDQAIETDRDDDPPGDIDGDADDPDDDPQDKDKDWDDDDPDDIDIDIDGDDHDDPPGWYKYKDKQKWAFPAWDWFKTKTADSDQAQVVCVVCQPFWKAKPVGKIWGWDHADDGRRITMITIPGTDDNPIMIMTIDMDTDDGDHDDDPDDPDDD

pLDDT: mean 85.62, std 13.0, range [40.81, 97.12]

Mean predicted aligned error: 7.81 Å

InterPro domains:
  IPR007034 Ribosome biogenesis protein BMS1/TSR1, C-terminal [PF04950] (6-151)
  IPR007034 Ribosome biogenesis protein BMS1/TSR1, C-terminal [SM01362] (1-149)
  IPR039761 Ribosome biogenesis protein Bms1/Tsr1 [PTHR12858] (15-157)

Organism: NCBI:txid144406

Nearest PDB structures (foldseek):
  7wu0-assembly1_u  TM=9.405E-01  e=2.319E-16  Homo sapiens
  6zn5-assembly1_u  TM=9.158E-01  e=3.754E-15  Homo sapiens
  7wtw-assembly1_u  TM=9.376E-01  e=8.255E-15  Homo sapiens
  8c01-assembly1_t  TM=8.886E-01  e=1.679E-11  Saccharomyces cerevisiae
  5iw7-assembly3_C  TM=8.986E-01  e=4.595E-10  Saccharomyces cerevisiae S288C

Radius of gyration: 21.9 Å; Cα contacts (8 Å, |Δi|>4): 318; chains: 1; bounding box: 52×34×55 Å